Protein AF-A0A7S0ALC5-F1 (afdb_monomer_lite)

Radius of gyration: 17.12 Å; chains: 1; bounding box: 39×46×34 Å

Secondary structure (DSSP, 8-state):
---PPP--------TT-TT-EEEEEEEEETTEEEEEEEEEPPSSS-EEEEE-BTTTB---TT-HHHHHHHHHSS---BPTTHHHHHHHHHTTTPEEEEE--S-GGGHHHHHHHHHHTT--

Foldseek 3Di:
DPPDFDDDPPPDPDPAAPFWDKGKDWDDDPPDIDIDIDIDGDPDDAEDEDECDVGFWDQPVVDVVSNCCQQPPDQTDTDPPPQVVQSVVSRVPYHYDYDYPDPPVCVVSVVVVCVVSNHD

Structure (mmCIF, N/CA/C/O backbone):
data_AF-A0A7S0ALC5-F1
#
_entry.id   AF-A0A7S0ALC5-F1
#
loop_
_atom_site.group_PDB
_atom_site.id
_atom_site.type_symbol
_atom_site.label_atom_id
_atom_site.label_alt_id
_atom_site.label_comp_id
_atom_site.label_asym_id
_atom_site.label_entity_id
_atom_site.label_seq_id
_atom_site.pdbx_PDB_ins_code
_atom_site.Cartn_x
_atom_site.Cartn_y
_atom_site.Cartn_z
_atom_site.occupancy
_atom_site.B_iso_or_equiv
_atom_site.auth_seq_id
_atom_site.auth_comp_id
_atom_site.auth_asym_id
_atom_site.auth_atom_id
_atom_site.pdbx_PDB_model_num
ATOM 1 N N . ARG A 1 1 ? -13.690 -33.377 -11.395 1.00 35.69 1 ARG A N 1
ATOM 2 C CA . ARG A 1 1 ? -14.110 -33.452 -9.971 1.00 35.69 1 ARG A CA 1
ATOM 3 C C . ARG A 1 1 ? -13.699 -32.143 -9.301 1.00 35.69 1 ARG A C 1
ATOM 5 O O . ARG A 1 1 ? -12.507 -31.917 -9.151 1.00 35.69 1 ARG A O 1
ATOM 12 N N . LEU A 1 2 ? -14.644 -31.239 -9.023 1.00 32.94 2 LEU A N 1
ATOM 13 C CA . LEU A 1 2 ? -14.357 -29.987 -8.311 1.00 32.94 2 LEU A CA 1
ATOM 14 C C . LEU A 1 2 ? -13.774 -30.341 -6.938 1.00 32.94 2 LEU A C 1
ATOM 16 O O . LEU A 1 2 ? -14.413 -31.049 -6.161 1.00 32.94 2 LEU A O 1
ATOM 20 N N . VAL A 1 3 ? -12.541 -29.914 -6.669 1.00 41.28 3 VAL A N 1
ATOM 21 C CA . VAL A 1 3 ? -11.957 -30.020 -5.330 1.00 41.28 3 VAL A CA 1
ATOM 22 C C . VAL A 1 3 ? -12.685 -28.990 -4.479 1.00 41.28 3 VAL A C 1
ATOM 24 O O . VAL A 1 3 ? -12.535 -27.790 -4.700 1.00 41.28 3 VAL A O 1
ATOM 27 N N . GLN A 1 4 ? -13.532 -29.459 -3.564 1.00 34.00 4 GLN A N 1
ATOM 28 C CA . GLN A 1 4 ? -14.218 -28.575 -2.635 1.00 34.00 4 GLN A CA 1
ATOM 29 C C . GLN A 1 4 ? -13.181 -27.850 -1.762 1.00 34.00 4 GLN A C 1
ATOM 31 O O . GLN A 1 4 ? -12.195 -28.469 -1.343 1.00 34.00 4 GLN A O 1
ATOM 36 N N . PRO A 1 5 ? -13.362 -26.548 -1.493 1.00 41.59 5 PRO A N 1
ATOM 37 C CA . PRO A 1 5 ? -12.484 -25.824 -0.588 1.00 41.59 5 PRO A CA 1
ATOM 38 C C . PRO A 1 5 ? -12.557 -26.456 0.808 1.00 41.59 5 PRO A C 1
ATOM 40 O O . PRO A 1 5 ? -13.639 -26.601 1.371 1.00 41.59 5 PRO A O 1
ATOM 43 N N . LYS A 1 6 ? -11.403 -26.833 1.371 1.00 42.47 6 LYS A N 1
ATOM 44 C CA . LYS A 1 6 ? -11.313 -27.207 2.785 1.00 42.47 6 LYS A CA 1
ATOM 45 C C . LYS A 1 6 ? -11.440 -25.939 3.622 1.00 42.47 6 LYS A C 1
ATOM 47 O O . LYS A 1 6 ? -10.624 -25.028 3.490 1.00 42.47 6 LYS A O 1
ATOM 52 N N . GLN A 1 7 ? -12.472 -25.887 4.454 1.00 38.47 7 GLN A N 1
ATOM 53 C CA . GLN A 1 7 ? -12.595 -24.894 5.508 1.00 38.47 7 GLN A CA 1
ATOM 54 C C . GLN A 1 7 ? -11.589 -25.262 6.600 1.00 38.47 7 GLN A C 1
ATOM 56 O O . GLN A 1 7 ? -11.777 -26.240 7.314 1.00 38.47 7 GLN A O 1
ATOM 61 N N . ASN A 1 8 ? -10.491 -24.517 6.666 1.00 36.94 8 ASN A N 1
ATOM 62 C CA . ASN A 1 8 ? -9.592 -24.557 7.807 1.00 36.94 8 ASN A CA 1
ATOM 63 C C . ASN A 1 8 ? -9.877 -23.289 8.607 1.00 36.94 8 ASN A C 1
ATOM 65 O O . ASN A 1 8 ? -9.579 -22.196 8.128 1.00 36.94 8 ASN A O 1
ATOM 69 N N . ASP A 1 9 ? -10.486 -23.444 9.778 1.00 40.62 9 ASP A N 1
ATOM 70 C CA . ASP A 1 9 ? -10.601 -22.365 10.751 1.00 40.62 9 ASP A CA 1
ATOM 71 C C . ASP A 1 9 ? -9.228 -22.229 11.436 1.00 40.62 9 ASP A C 1
ATOM 73 O O . ASP A 1 9 ? -8.888 -22.990 12.344 1.00 40.62 9 ASP A O 1
ATOM 77 N N . ASP A 1 10 ? -8.387 -21.310 10.950 1.00 41.38 10 ASP A N 1
ATOM 78 C CA . ASP A 1 10 ? -7.155 -20.920 11.631 1.00 41.38 10 ASP A CA 1
ATOM 79 C C . ASP A 1 10 ? -7.504 -19.978 12.790 1.00 41.38 10 ASP A C 1
ATOM 81 O O . ASP A 1 10 ? -7.645 -18.766 12.643 1.00 41.38 10 ASP A O 1
ATOM 85 N N . GLY A 1 11 ? -7.653 -20.558 13.982 1.00 40.19 11 GLY A N 1
ATOM 86 C CA . GLY A 1 11 ? -7.680 -19.814 15.237 1.00 40.19 11 GLY A CA 1
ATOM 87 C C . GLY A 1 11 ? -6.334 -19.135 15.488 1.00 40.19 11 GLY A C 1
ATOM 88 O O . GLY A 1 11 ? -5.497 -19.663 16.212 1.00 40.19 11 GLY A O 1
ATOM 89 N N . SER A 1 12 ? -6.116 -17.959 14.898 1.00 38.00 12 SER A N 1
ATOM 90 C CA . SER A 1 12 ? -5.005 -17.079 15.253 1.00 38.00 12 SER A CA 1
ATOM 91 C C . SER A 1 12 ? -5.475 -16.041 16.270 1.00 38.00 12 SER A C 1
ATOM 93 O O . SER A 1 12 ? -6.080 -15.020 15.936 1.00 38.00 12 SER A O 1
ATOM 95 N N . SER A 1 13 ? -5.179 -16.316 17.536 1.00 38.94 13 SER A N 1
ATOM 96 C CA . SER A 1 13 ? -5.159 -15.348 18.627 1.00 38.94 13 SER A CA 1
ATOM 97 C C . SER A 1 13 ? -4.084 -14.291 18.354 1.00 38.94 13 SER A C 1
ATOM 99 O O . SER A 1 13 ? -2.906 -14.498 18.629 1.00 38.94 13 SER A O 1
ATOM 101 N N 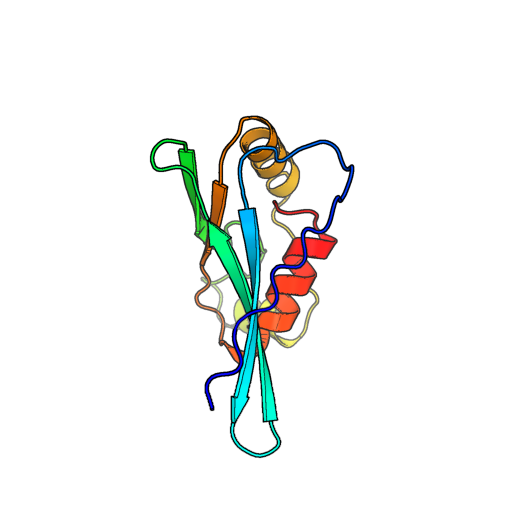. GLY A 1 14 ? -4.503 -13.161 17.790 1.00 32.09 14 GLY A N 1
ATOM 102 C CA . GLY A 1 14 ? -3.695 -11.964 17.585 1.00 32.09 14 GLY A CA 1
ATOM 103 C C . GLY A 1 14 ? -4.615 -10.748 17.572 1.00 32.09 14 GLY A C 1
ATOM 104 O O . GLY A 1 14 ? -5.563 -10.682 16.794 1.00 32.09 14 GLY A O 1
ATOM 105 N N . SER A 1 15 ? -4.385 -9.828 18.503 1.00 43.56 15 SER A N 1
ATOM 106 C CA . SER A 1 15 ? -5.131 -8.580 18.686 1.00 43.56 15 SER A CA 1
ATOM 107 C C . SER A 1 15 ? -5.314 -7.817 17.362 1.00 43.56 15 SER A C 1
ATOM 109 O O . SER A 1 15 ? -4.321 -7.391 16.780 1.00 43.56 15 SER A O 1
ATOM 111 N N . GLY A 1 16 ? -6.561 -7.614 16.900 1.00 40.81 16 GLY A N 1
ATOM 112 C CA . GLY A 1 16 ? -6.842 -6.508 15.974 1.00 40.81 16 GLY A CA 1
ATOM 113 C C . GLY A 1 16 ? -7.894 -6.627 14.867 1.00 40.81 16 GLY A C 1
ATOM 114 O O . GLY A 1 16 ? -8.193 -5.585 14.316 1.00 40.81 16 GLY A O 1
ATOM 115 N N . HIS A 1 17 ? -8.505 -7.769 14.511 1.00 49.41 17 HIS A N 1
ATOM 116 C CA . HIS A 1 17 ? -9.408 -7.797 13.326 1.00 49.41 17 HIS A CA 1
ATOM 117 C C . HIS A 1 17 ? -10.597 -8.756 13.455 1.00 49.41 17 HIS A C 1
ATOM 119 O O . HIS A 1 17 ? -10.710 -9.736 12.725 1.00 49.41 17 HIS A O 1
ATOM 125 N N . LYS A 1 18 ? -11.542 -8.473 14.359 1.00 52.38 18 LYS A N 1
ATOM 126 C CA . LYS A 1 18 ? -12.684 -9.379 14.612 1.00 52.38 18 LYS A CA 1
ATOM 127 C C . LYS A 1 18 ? -13.707 -9.517 13.461 1.00 52.38 18 LYS A C 1
ATOM 129 O O . LYS A 1 18 ? -14.557 -10.395 13.550 1.00 52.38 18 LYS A O 1
ATOM 134 N N . ASN A 1 19 ? -13.621 -8.730 12.378 1.00 56.53 19 ASN A N 1
ATOM 135 C CA . ASN A 1 19 ? -14.688 -8.658 11.360 1.00 56.53 19 ASN A CA 1
ATOM 136 C C . ASN A 1 19 ? -14.314 -9.066 9.922 1.00 56.53 19 ASN A C 1
ATOM 138 O O . ASN A 1 19 ? -15.189 -9.048 9.057 1.00 56.53 19 ASN A O 1
ATOM 142 N N . LYS A 1 20 ? -13.065 -9.454 9.630 1.00 67.06 20 LYS A N 1
ATOM 143 C CA . LYS A 1 20 ? -12.652 -9.856 8.271 1.00 67.06 20 LYS A CA 1
ATOM 144 C C . LYS A 1 20 ? -12.403 -11.361 8.234 1.00 67.06 20 LYS A C 1
ATOM 146 O O . LYS A 1 20 ? -11.420 -11.836 8.793 1.00 67.06 20 LYS A O 1
ATOM 151 N N . ARG A 1 21 ? -13.271 -12.128 7.566 1.00 81.44 21 ARG A N 1
ATOM 152 C CA . ARG A 1 21 ? -13.038 -13.573 7.385 1.00 81.44 21 ARG A CA 1
ATOM 153 C C . ARG A 1 21 ? -12.152 -13.789 6.165 1.00 81.44 21 ARG A C 1
ATOM 155 O O . ARG A 1 21 ? -12.564 -13.494 5.043 1.00 81.44 21 ARG A O 1
ATOM 162 N N . ARG A 1 22 ? -10.940 -14.297 6.385 1.00 89.19 22 ARG A N 1
ATOM 163 C CA . ARG A 1 22 ? -10.007 -14.674 5.319 1.00 89.19 22 ARG A CA 1
ATOM 164 C C . ARG A 1 22 ? -10.354 -16.076 4.814 1.00 89.19 22 ARG A C 1
ATOM 166 O O . ARG A 1 22 ? -10.582 -16.977 5.611 1.00 89.19 22 ARG A O 1
ATOM 173 N N . ARG A 1 23 ? -10.401 -16.273 3.496 1.00 91.06 23 ARG A N 1
ATOM 174 C CA . ARG A 1 23 ? -10.541 -17.595 2.868 1.00 91.06 23 ARG A CA 1
ATOM 175 C C . ARG A 1 23 ? -9.418 -17.797 1.867 1.00 91.06 23 ARG A C 1
ATOM 177 O O . ARG A 1 23 ? -9.186 -16.944 1.019 1.00 91.06 23 ARG A O 1
ATOM 184 N N . ILE A 1 24 ? -8.746 -18.937 1.959 1.00 91.81 24 ILE A N 1
ATOM 185 C CA . ILE A 1 24 ? -7.705 -19.343 1.013 1.00 91.81 24 ILE A CA 1
ATOM 186 C C . ILE A 1 24 ? -8.307 -20.380 0.070 1.00 91.81 24 ILE A C 1
ATOM 188 O O . ILE A 1 24 ? -8.922 -21.347 0.522 1.00 91.81 24 ILE A O 1
ATOM 192 N N . TRP A 1 25 ? -8.120 -20.213 -1.236 1.00 92.12 25 TRP A N 1
ATOM 193 C CA . TRP A 1 25 ? -8.564 -21.186 -2.234 1.00 92.12 25 TRP A CA 1
ATOM 194 C C . TRP A 1 25 ? -7.406 -21.823 -2.990 1.00 92.12 25 TRP A C 1
ATOM 196 O O . TRP A 1 25 ? -6.412 -21.189 -3.338 1.00 92.12 25 TRP A O 1
ATOM 206 N N . LYS A 1 26 ? -7.596 -23.123 -3.215 1.00 94.69 26 LYS A N 1
ATOM 207 C CA . LYS A 1 26 ? -6.869 -24.059 -4.076 1.00 94.69 26 LYS A CA 1
ATOM 208 C C . LYS A 1 26 ? -7.417 -24.145 -5.502 1.00 94.69 26 LYS A C 1
ATOM 210 O O . LYS A 1 26 ? -8.541 -24.626 -5.608 1.00 94.69 26 LYS A O 1
ATOM 215 N N . ARG A 1 27 ? -6.701 -23.827 -6.585 1.00 94.25 27 ARG A N 1
ATOM 216 C CA . ARG A 1 27 ? -7.105 -24.281 -7.937 1.00 94.25 27 ARG A CA 1
ATOM 217 C C . ARG A 1 27 ? -5.964 -25.006 -8.637 1.00 94.25 27 ARG A C 1
ATOM 219 O O . ARG A 1 27 ? -4.891 -24.445 -8.802 1.00 94.25 27 ARG A O 1
ATOM 226 N N . ARG A 1 28 ? -6.207 -26.238 -9.083 1.00 94.50 28 ARG A N 1
ATOM 227 C CA . ARG A 1 28 ? -5.270 -26.998 -9.921 1.00 94.50 28 ARG A CA 1
ATOM 228 C C . ARG A 1 28 ? -5.699 -26.915 -11.387 1.00 94.50 28 ARG A C 1
ATOM 230 O O . ARG A 1 28 ? -6.887 -27.062 -11.676 1.00 94.50 28 ARG A O 1
ATOM 237 N N . VAL A 1 29 ? -4.747 -26.663 -12.279 1.00 95.12 29 VAL A N 1
ATOM 238 C CA . VAL A 1 29 ? -4.910 -26.703 -13.740 1.00 95.12 29 VAL A CA 1
ATOM 239 C C . VAL A 1 29 ? -3.709 -27.464 -14.284 1.00 95.12 29 VAL A C 1
ATOM 241 O O . VAL A 1 29 ? -2.585 -26.988 -14.135 1.00 95.12 29 VAL A O 1
ATOM 244 N N . GLU A 1 30 ? -3.950 -28.650 -14.851 1.00 94.25 30 GLU A N 1
ATOM 245 C CA . GLU A 1 30 ? -2.889 -29.604 -15.216 1.00 94.25 30 GLU A CA 1
ATOM 246 C C . GLU A 1 30 ? -1.975 -29.861 -13.996 1.00 94.25 30 GLU A C 1
ATOM 248 O O . GLU A 1 30 ? -2.471 -30.130 -12.895 1.00 94.25 30 GLU A O 1
ATOM 253 N N . ASP A 1 31 ? -0.662 -29.690 -14.163 1.00 95.19 31 ASP A N 1
ATOM 254 C CA . ASP A 1 31 ? 0.349 -29.868 -13.117 1.00 95.19 31 ASP A CA 1
ATOM 255 C C . ASP A 1 31 ? 0.578 -28.612 -12.258 1.00 95.19 31 ASP A C 1
ATOM 257 O O . ASP A 1 31 ? 1.345 -28.634 -11.293 1.00 95.19 31 ASP A O 1
ATOM 261 N N . ARG A 1 32 ? -0.115 -27.504 -12.552 1.00 95.31 32 ARG A N 1
ATOM 262 C CA . ARG A 1 32 ? 0.044 -26.228 -11.839 1.00 95.31 32 ARG A CA 1
ATOM 263 C C . ARG A 1 32 ? -0.997 -26.066 -10.737 1.00 95.31 32 ARG A C 1
ATOM 265 O O . ARG A 1 32 ? -2.178 -26.365 -10.919 1.00 95.31 32 ARG A O 1
ATOM 272 N N . VAL A 1 33 ? -0.570 -25.531 -9.591 1.00 94.00 33 VAL A N 1
ATOM 273 C CA . VAL A 1 33 ? -1.446 -25.181 -8.463 1.00 94.00 33 VAL A CA 1
ATOM 274 C C . VAL A 1 33 ? -1.395 -23.679 -8.224 1.00 94.00 33 VAL A C 1
ATOM 276 O O . VAL A 1 33 ? -0.346 -23.113 -7.937 1.00 94.00 33 VAL A O 1
ATOM 279 N N . PHE A 1 34 ? -2.558 -23.049 -8.293 1.00 92.44 34 PHE A N 1
ATOM 280 C CA . PHE A 1 34 ? -2.771 -21.636 -8.034 1.00 92.44 34 PHE A CA 1
ATOM 281 C C . PHE A 1 34 ? -3.434 -21.480 -6.673 1.00 92.44 34 PHE A C 1
ATOM 283 O O . PHE A 1 34 ? -4.433 -22.142 -6.384 1.00 92.44 34 PHE A O 1
ATOM 290 N N . THR A 1 35 ? -2.880 -20.602 -5.845 1.00 93.12 35 THR A N 1
ATOM 291 C CA . THR A 1 35 ? -3.450 -20.242 -4.545 1.00 93.12 35 THR A CA 1
ATOM 292 C C . THR A 1 35 ? -3.822 -18.770 -4.566 1.00 93.12 35 THR A C 1
ATOM 294 O O . THR A 1 35 ? -3.120 -17.965 -5.172 1.00 93.12 35 THR A O 1
ATOM 297 N N . GLY A 1 36 ? -4.913 -18.412 -3.905 1.00 89.50 36 GLY A N 1
ATOM 298 C CA . GLY A 1 36 ? -5.237 -17.016 -3.648 1.00 89.50 36 GLY A CA 1
ATOM 299 C C . GLY A 1 36 ? -6.075 -16.865 -2.392 1.00 89.50 36 GLY A C 1
ATOM 300 O O . GLY A 1 36 ? -6.488 -17.853 -1.778 1.00 89.50 36 GLY A O 1
ATOM 301 N N . THR A 1 37 ? -6.296 -15.611 -2.025 1.00 91.12 37 THR A N 1
ATOM 302 C CA . THR A 1 37 ? -6.936 -15.228 -0.772 1.00 91.12 37 THR A CA 1
ATOM 303 C C . THR A 1 37 ? -8.097 -14.288 -1.070 1.00 91.12 37 THR A C 1
ATOM 305 O O . THR A 1 37 ? -7.899 -13.262 -1.718 1.00 91.12 37 THR A O 1
ATOM 308 N N . THR A 1 38 ? -9.291 -14.592 -0.559 1.00 91.56 38 THR A N 1
ATOM 309 C CA . THR A 1 38 ? -10.351 -13.596 -0.375 1.00 91.56 38 THR A CA 1
ATOM 310 C C . THR A 1 38 ? -10.443 -13.137 1.048 1.00 91.56 38 THR A C 1
ATOM 312 O O . THR A 1 38 ? -10.150 -13.857 2.004 1.00 91.56 38 THR A O 1
ATOM 315 N N . TYR A 1 39 ? -11.034 -11.959 1.162 1.00 91.31 39 TYR A N 1
ATOM 316 C CA . TYR A 1 39 ? -11.594 -11.489 2.397 1.00 91.31 39 TYR A CA 1
ATOM 317 C C . TYR A 1 39 ? -13.088 -11.241 2.220 1.00 91.31 39 TYR A C 1
ATOM 319 O O . TYR A 1 39 ? -13.496 -10.554 1.286 1.00 91.31 39 TYR A O 1
ATOM 327 N N . LEU A 1 40 ? -13.892 -11.800 3.120 1.00 92.81 40 LEU A N 1
ATOM 328 C CA . LEU A 1 40 ? -15.304 -11.469 3.243 1.00 92.81 40 LEU A CA 1
ATOM 329 C C . LEU A 1 40 ? -15.443 -10.297 4.217 1.00 92.81 40 LEU A C 1
ATOM 331 O O . LEU A 1 40 ? -15.015 -10.401 5.371 1.00 92.81 40 LEU A O 1
ATOM 335 N N . LEU A 1 41 ? -16.022 -9.201 3.728 1.00 92.25 41 LEU A N 1
ATOM 336 C CA . LEU A 1 41 ? -16.319 -8.005 4.511 1.00 92.25 41 LEU A CA 1
ATOM 337 C C . LEU A 1 41 ? -17.787 -7.990 4.962 1.00 92.25 41 LEU A C 1
ATOM 339 O O . LEU A 1 41 ? -18.634 -8.567 4.274 1.00 92.25 41 LEU A O 1
ATOM 343 N N . PRO A 1 42 ? -18.106 -7.336 6.094 1.00 91.69 42 PRO A N 1
ATOM 344 C CA . PRO A 1 42 ? -19.485 -7.045 6.471 1.00 91.69 42 PRO A CA 1
ATOM 345 C C . PRO A 1 42 ? -20.195 -6.176 5.415 1.00 91.69 42 PRO A C 1
ATOM 347 O O . PRO A 1 42 ? -19.530 -5.422 4.704 1.00 91.69 42 PRO A O 1
ATOM 350 N N . PRO A 1 43 ? -21.538 -6.218 5.338 1.00 93.06 43 PRO A N 1
ATOM 351 C CA . PRO A 1 43 ? -22.304 -5.412 4.382 1.00 93.06 43 PRO A CA 1
ATOM 352 C C . PRO A 1 43 ? -22.257 -3.901 4.669 1.00 93.06 43 PRO A C 1
ATOM 354 O O . PRO A 1 43 ? -22.567 -3.107 3.788 1.00 93.06 43 PRO A O 1
ATOM 357 N N . VAL A 1 44 ? -21.885 -3.502 5.892 1.00 94.94 44 VAL A N 1
ATOM 358 C CA . VAL A 1 44 ? -21.774 -2.103 6.326 1.00 94.94 44 VAL A CA 1
ATOM 359 C C . VAL A 1 44 ? -20.456 -1.910 7.071 1.00 94.94 44 VAL A C 1
ATOM 361 O O . VAL A 1 44 ? -20.074 -2.741 7.896 1.00 94.94 44 VAL A O 1
ATOM 364 N N . GLY A 1 45 ? -19.769 -0.805 6.791 1.00 93.69 45 GLY A N 1
ATOM 365 C CA . GLY A 1 45 ? -18.499 -0.441 7.411 1.00 93.69 45 GLY A CA 1
ATOM 366 C C . GLY A 1 45 ? -17.756 0.615 6.596 1.00 93.69 45 GLY A C 1
ATOM 367 O O . GLY A 1 45 ? -18.291 1.151 5.627 1.00 93.69 45 GLY A O 1
ATOM 368 N N . LEU A 1 46 ? -16.515 0.901 6.989 1.00 96.12 46 LEU A N 1
ATOM 369 C CA . LEU A 1 46 ? -15.624 1.793 6.251 1.00 96.12 46 LEU A CA 1
ATOM 370 C C . LEU A 1 46 ? -14.643 0.969 5.411 1.00 96.12 46 LEU A C 1
ATOM 372 O O . LEU A 1 46 ? -13.864 0.192 5.962 1.00 96.12 46 LEU A O 1
ATOM 376 N N . SER A 1 47 ? -14.643 1.183 4.098 1.00 96.75 47 SER A N 1
ATOM 377 C CA . SER A 1 47 ? -13.618 0.667 3.188 1.00 96.75 47 SER A CA 1
ATOM 378 C C . SER A 1 47 ? -12.762 1.814 2.668 1.00 96.75 47 SER A C 1
ATOM 380 O O . SER A 1 47 ? -13.281 2.835 2.222 1.00 96.75 47 SER A O 1
ATOM 382 N N . VAL A 1 48 ? -11.447 1.630 2.707 1.00 97.81 48 VAL A N 1
ATOM 383 C CA . VAL A 1 48 ? -10.452 2.549 2.160 1.00 97.81 48 VAL A CA 1
ATOM 384 C C . VAL A 1 48 ? -9.851 1.903 0.921 1.00 97.81 48 VAL A C 1
ATOM 386 O O . VAL A 1 48 ? -9.230 0.842 1.004 1.00 97.81 48 VAL A O 1
ATOM 389 N N . ILE A 1 49 ? -10.039 2.551 -0.225 1.00 97.94 49 ILE A N 1
ATOM 390 C CA . ILE A 1 49 ? -9.332 2.221 -1.461 1.00 97.94 49 ILE A CA 1
ATOM 391 C C . ILE A 1 49 ? -8.156 3.186 -1.556 1.00 97.94 49 ILE A C 1
ATOM 393 O O . ILE A 1 49 ? -8.358 4.397 -1.593 1.00 97.94 49 ILE A O 1
ATOM 397 N N . SER A 1 50 ? -6.942 2.650 -1.553 1.00 98.25 50 SER A N 1
ATOM 398 C CA . SER A 1 50 ? -5.714 3.435 -1.625 1.00 98.25 50 SER A CA 1
ATOM 399 C C . SER A 1 50 ? -4.943 3.075 -2.879 1.00 98.25 50 SER A C 1
ATOM 401 O O . SER A 1 50 ? -4.724 1.896 -3.155 1.00 98.25 50 SER A O 1
ATOM 403 N N . ASP A 1 51 ? -4.462 4.089 -3.589 1.00 97.81 51 ASP A N 1
ATOM 404 C CA . ASP A 1 51 ? -3.370 3.893 -4.536 1.00 97.81 51 ASP A CA 1
ATOM 405 C C . ASP A 1 51 ? -2.076 3.511 -3.783 1.00 97.81 51 ASP A C 1
ATOM 407 O O . ASP A 1 51 ? -1.971 3.698 -2.563 1.00 97.81 51 ASP A O 1
ATOM 411 N N . ILE A 1 52 ? -1.096 2.953 -4.492 1.00 97.75 52 ILE A N 1
ATOM 412 C CA . ILE A 1 52 ? 0.226 2.626 -3.950 1.00 97.75 52 ILE A CA 1
ATOM 413 C C . ILE A 1 52 ? 1.255 3.692 -4.331 1.00 97.75 52 ILE A C 1
ATOM 415 O O . ILE A 1 52 ? 1.979 4.194 -3.463 1.00 97.75 52 ILE A O 1
ATOM 419 N N . ASP A 1 53 ? 1.350 4.007 -5.620 1.00 95.75 53 ASP A N 1
ATOM 420 C CA . ASP A 1 53 ? 2.444 4.787 -6.196 1.00 95.75 53 ASP A CA 1
ATOM 421 C C . ASP A 1 53 ? 2.320 6.271 -5.806 1.00 95.75 53 ASP A C 1
ATOM 423 O O . ASP A 1 53 ? 1.299 6.908 -6.017 1.00 95.75 53 ASP A O 1
ATOM 427 N N . ASP A 1 54 ? 3.342 6.817 -5.146 1.00 94.56 54 ASP A N 1
ATOM 428 C CA . ASP A 1 54 ? 3.369 8.163 -4.544 1.00 94.56 54 ASP A CA 1
ATOM 429 C C . ASP A 1 54 ? 2.276 8.460 -3.496 1.00 94.56 54 ASP A C 1
ATOM 431 O O . ASP A 1 54 ? 2.199 9.579 -2.992 1.00 94.56 54 ASP A O 1
ATOM 435 N N . THR A 1 55 ? 1.515 7.443 -3.077 1.00 97.38 55 THR A N 1
ATOM 436 C CA . THR A 1 55 ? 0.574 7.515 -1.944 1.00 97.38 55 THR A CA 1
ATOM 437 C C . THR A 1 55 ? 1.153 6.855 -0.694 1.00 97.38 55 THR A C 1
ATOM 439 O O . THR A 1 55 ? 1.242 7.481 0.360 1.00 97.38 55 THR A O 1
ATOM 442 N N . ILE A 1 56 ? 1.598 5.600 -0.807 1.00 97.94 56 ILE A N 1
ATOM 443 C CA . ILE A 1 56 ? 2.248 4.867 0.294 1.00 97.94 56 ILE A CA 1
ATOM 444 C C . ILE A 1 56 ? 3.660 4.392 -0.050 1.00 97.94 56 ILE A C 1
ATOM 446 O O . ILE A 1 56 ? 4.429 4.082 0.857 1.00 97.94 56 ILE A O 1
ATOM 450 N N . LYS A 1 57 ? 4.028 4.383 -1.336 1.00 97.56 57 LYS A N 1
ATOM 451 C CA . LYS A 1 57 ? 5.360 4.045 -1.849 1.00 97.56 57 LYS A CA 1
ATOM 452 C C . LYS A 1 57 ? 5.932 5.224 -2.631 1.00 97.56 57 LYS A C 1
ATOM 454 O O . LYS A 1 57 ? 5.338 5.656 -3.609 1.00 97.56 57 LYS A O 1
ATOM 459 N N . LEU A 1 58 ? 7.127 5.685 -2.275 1.00 96.56 58 LEU A N 1
ATOM 460 C CA . LEU A 1 58 ? 7.842 6.729 -3.014 1.00 96.56 58 LEU A CA 1
ATOM 461 C C . LEU A 1 58 ? 8.354 6.183 -4.358 1.00 96.56 58 LEU A C 1
ATOM 463 O O . LEU A 1 58 ? 9.354 5.464 -4.414 1.00 96.56 58 LEU A O 1
ATOM 467 N N . SER A 1 59 ? 7.671 6.535 -5.442 1.00 92.44 59 SER A N 1
ATOM 468 C CA . SER A 1 59 ? 7.943 6.085 -6.811 1.00 92.44 59 SER A CA 1
ATOM 469 C C . SER A 1 59 ? 8.420 7.216 -7.731 1.00 92.44 59 SER A C 1
ATOM 471 O O . SER A 1 59 ? 9.311 6.981 -8.544 1.00 92.44 59 SER A O 1
ATOM 473 N N . ASN A 1 60 ? 7.953 8.449 -7.519 1.00 94.50 60 ASN A N 1
ATOM 474 C CA . ASN A 1 60 ? 8.155 9.634 -8.352 1.00 94.50 60 ASN A CA 1
ATOM 475 C C . ASN A 1 60 ? 7.569 9.485 -9.765 1.00 94.50 60 ASN A C 1
ATOM 477 O O . ASN A 1 60 ? 8.289 9.648 -10.752 1.00 94.50 60 ASN A O 1
ATOM 481 N N . VAL A 1 61 ? 6.263 9.219 -9.868 1.00 91.69 61 VAL A N 1
ATOM 482 C CA . VAL A 1 61 ? 5.563 8.936 -11.137 1.00 91.69 61 VAL A CA 1
ATOM 483 C C . VAL A 1 61 ? 5.702 10.042 -12.188 1.00 91.69 61 VAL A C 1
ATOM 485 O O . VAL A 1 61 ? 5.726 9.756 -13.383 1.00 91.69 61 VAL A O 1
ATOM 488 N N . LEU A 1 62 ? 5.858 11.300 -11.762 1.00 94.44 62 LEU A N 1
ATOM 489 C CA . LEU A 1 62 ? 6.013 12.451 -12.663 1.00 94.44 62 LEU A CA 1
ATOM 490 C C . LEU A 1 62 ? 7.412 12.556 -13.302 1.00 94.44 62 LEU A C 1
ATOM 492 O O . LEU A 1 62 ? 7.585 13.260 -14.294 1.00 94.44 62 LEU A O 1
ATOM 496 N N . ASP A 1 63 ? 8.416 11.854 -12.770 1.00 95.44 63 ASP A N 1
ATOM 497 C CA . ASP A 1 63 ? 9.787 11.845 -13.289 1.00 95.44 63 ASP A CA 1
ATOM 498 C C . ASP A 1 63 ? 10.120 10.445 -13.814 1.00 95.44 63 ASP A C 1
ATOM 500 O O . ASP A 1 63 ? 10.505 9.557 -13.057 1.00 95.44 63 ASP A O 1
ATOM 504 N N . LYS A 1 64 ? 10.011 10.249 -15.136 1.00 93.38 64 LYS A N 1
ATOM 505 C CA . LYS A 1 64 ? 10.202 8.937 -15.785 1.00 93.38 64 LYS A CA 1
ATOM 506 C C . LYS A 1 64 ? 11.517 8.253 -15.396 1.00 93.38 64 LYS A C 1
ATOM 508 O O . LYS A 1 64 ? 11.542 7.038 -15.214 1.00 93.38 64 LYS A O 1
ATOM 513 N N . LYS A 1 65 ? 12.617 9.005 -15.254 1.00 95.31 65 LYS A N 1
ATOM 514 C CA . LYS A 1 65 ? 13.923 8.424 -14.896 1.00 95.31 65 LYS A CA 1
ATOM 515 C C . LYS A 1 65 ? 13.917 7.933 -13.451 1.00 95.31 65 LYS A C 1
ATOM 517 O O . LYS A 1 65 ? 14.399 6.831 -13.177 1.00 95.31 65 LYS A O 1
ATOM 522 N N . LYS A 1 66 ? 13.366 8.727 -12.527 1.00 93.69 66 LYS A N 1
ATOM 523 C CA . LYS A 1 66 ? 13.234 8.319 -11.121 1.00 93.69 66 LYS A CA 1
ATOM 524 C C . LYS A 1 66 ? 12.235 7.184 -10.955 1.00 93.69 66 LYS A C 1
ATOM 526 O O . LYS A 1 66 ? 12.574 6.237 -10.255 1.00 93.69 66 LYS A O 1
ATOM 531 N N . LEU A 1 67 ? 11.101 7.226 -11.651 1.00 93.81 67 LEU A N 1
ATOM 532 C CA . LEU A 1 67 ? 10.106 6.159 -11.668 1.00 93.81 67 LEU A CA 1
ATOM 533 C C . LEU A 1 67 ? 10.740 4.816 -12.028 1.00 93.81 67 LEU A C 1
ATOM 535 O O . LEU A 1 67 ? 10.651 3.873 -11.246 1.00 93.81 67 LEU A O 1
ATOM 539 N N . MET A 1 68 ? 11.457 4.742 -13.154 1.00 94.69 68 MET A N 1
ATOM 540 C CA . MET A 1 68 ? 12.127 3.507 -13.577 1.00 94.69 68 MET A CA 1
ATOM 541 C C . MET A 1 68 ? 13.145 3.026 -12.538 1.00 94.69 68 MET A C 1
ATOM 543 O O . MET A 1 68 ? 13.168 1.852 -12.171 1.00 94.69 68 MET A O 1
ATOM 547 N N . ARG A 1 69 ? 13.970 3.936 -12.009 1.00 94.25 69 ARG A N 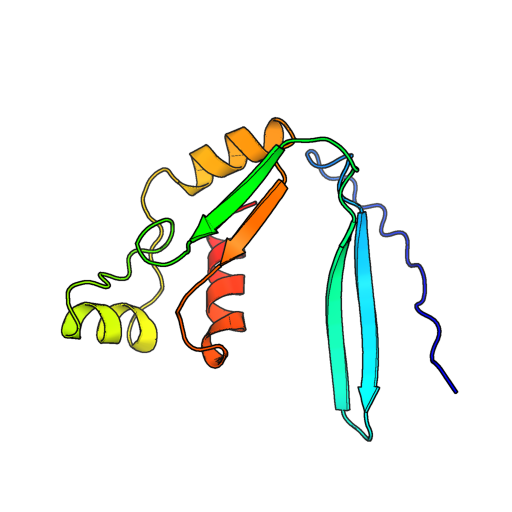1
ATOM 548 C CA . ARG A 1 69 ? 15.004 3.594 -11.025 1.00 94.25 69 ARG A CA 1
ATOM 549 C C . ARG A 1 69 ? 14.415 3.147 -9.684 1.00 94.25 69 ARG A C 1
ATOM 551 O O . ARG A 1 69 ? 14.928 2.205 -9.095 1.00 94.25 69 ARG A O 1
ATOM 558 N N . ASN A 1 70 ? 13.368 3.801 -9.194 1.00 93.69 70 ASN A N 1
ATOM 559 C CA . ASN A 1 70 ? 12.722 3.457 -7.926 1.00 93.69 70 ASN A CA 1
ATOM 560 C C . ASN A 1 70 ? 11.841 2.203 -8.039 1.00 93.69 70 ASN A C 1
ATOM 562 O O . ASN A 1 70 ? 11.622 1.535 -7.037 1.00 93.69 70 ASN A O 1
ATOM 566 N N . THR A 1 71 ? 11.351 1.887 -9.240 1.00 92.12 71 THR A N 1
ATOM 567 C CA . THR A 1 71 ? 10.482 0.725 -9.479 1.00 92.12 71 THR A CA 1
ATOM 568 C C . THR A 1 71 ? 11.274 -0.549 -9.760 1.00 92.12 71 THR A C 1
ATOM 570 O O . THR A 1 71 ? 10.884 -1.612 -9.294 1.00 92.12 71 THR A O 1
ATOM 573 N N . PHE A 1 72 ? 12.389 -0.459 -10.496 1.00 94.12 72 PHE A N 1
ATOM 574 C CA . PHE A 1 72 ? 13.110 -1.647 -10.974 1.00 94.12 72 PHE A CA 1
ATOM 575 C C . PHE A 1 72 ? 14.527 -1.809 -10.417 1.00 94.12 72 PHE A C 1
ATOM 577 O O . PHE A 1 72 ? 15.074 -2.904 -10.489 1.00 94.12 72 PHE A O 1
ATOM 584 N N . LEU A 1 73 ? 15.150 -0.743 -9.899 1.00 94.38 73 LEU A N 1
ATOM 585 C CA . LEU A 1 73 ? 16.575 -0.756 -9.522 1.00 94.38 73 LEU A CA 1
ATOM 586 C C . LEU A 1 73 ? 16.827 -0.499 -8.034 1.00 94.38 73 LEU A C 1
ATOM 588 O O . LEU A 1 73 ? 17.978 -0.486 -7.600 1.00 94.38 73 LEU A O 1
ATOM 592 N N . LYS A 1 74 ? 15.783 -0.227 -7.253 1.00 93.06 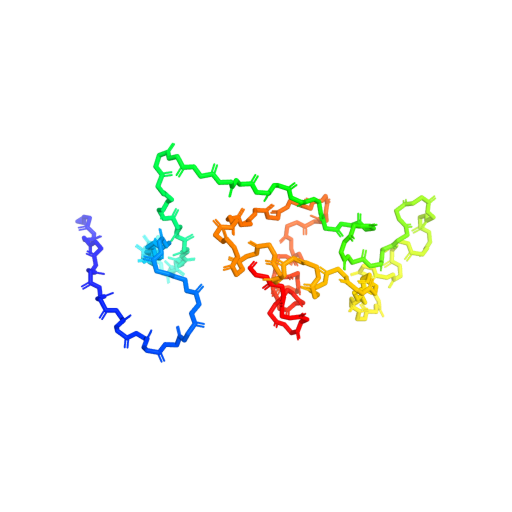74 LYS A N 1
ATOM 593 C CA . LYS A 1 74 ? 15.892 0.084 -5.830 1.00 93.06 74 LYS A CA 1
ATOM 594 C C . LYS A 1 74 ? 14.818 -0.633 -5.042 1.00 93.06 74 LYS A C 1
ATOM 596 O O . LYS A 1 74 ? 13.751 -0.944 -5.556 1.00 93.06 74 LYS A O 1
ATOM 601 N N . GLU A 1 75 ? 15.094 -0.784 -3.757 1.00 94.81 75 GLU A N 1
ATOM 602 C CA . GLU A 1 75 ? 14.088 -1.158 -2.783 1.00 94.81 75 GLU A CA 1
ATOM 603 C C . GLU A 1 75 ? 12.998 -0.081 -2.653 1.00 94.81 75 GLU A C 1
ATOM 605 O O . GLU A 1 75 ? 13.278 1.125 -2.659 1.00 94.81 75 GLU A O 1
ATOM 610 N N . PHE A 1 76 ? 11.751 -0.533 -2.515 1.00 97.44 76 PHE A N 1
ATOM 611 C CA . PHE A 1 76 ? 10.595 0.330 -2.300 1.00 97.44 76 PHE A CA 1
ATOM 612 C C . PHE A 1 76 ? 10.685 1.030 -0.951 1.00 97.44 76 PHE A C 1
ATOM 614 O O . PHE A 1 76 ? 10.945 0.398 0.071 1.00 97.44 76 PHE A O 1
ATOM 621 N N . LYS A 1 77 ? 10.444 2.342 -0.956 1.00 97.62 77 LYS A N 1
ATOM 622 C CA . LYS A 1 77 ? 10.486 3.174 0.247 1.00 97.62 77 LYS A CA 1
ATOM 623 C C . LYS A 1 77 ? 9.082 3.635 0.621 1.00 97.62 77 LYS A C 1
ATOM 625 O O . LYS A 1 77 ? 8.374 4.111 -0.271 1.00 97.62 77 LYS A O 1
ATOM 630 N N . PRO A 1 78 ? 8.685 3.544 1.899 1.00 98.06 78 PRO A N 1
ATOM 631 C CA . PRO A 1 78 ? 7.385 4.026 2.328 1.00 98.06 78 PRO A CA 1
ATOM 632 C C . PRO A 1 78 ? 7.318 5.553 2.284 1.00 98.06 78 PRO A C 1
ATOM 634 O O . PRO A 1 78 ? 8.314 6.246 2.509 1.00 98.06 78 PRO A O 1
ATOM 637 N N . VAL A 1 79 ? 6.119 6.080 2.046 1.00 98.25 79 VAL A N 1
ATOM 638 C CA . VAL A 1 79 ? 5.805 7.474 2.371 1.00 98.25 79 VAL A CA 1
ATOM 639 C C . VAL A 1 79 ? 5.750 7.593 3.903 1.00 98.25 79 VAL A C 1
ATOM 641 O O . VAL A 1 79 ? 4.991 6.851 4.538 1.00 98.25 79 VAL A O 1
ATOM 644 N N . PRO A 1 80 ? 6.550 8.480 4.528 1.00 98.06 80 PRO A N 1
ATOM 645 C CA . PRO A 1 80 ? 6.624 8.579 5.985 1.00 98.06 80 PRO A CA 1
ATOM 646 C C . PRO A 1 80 ? 5.260 8.829 6.643 1.00 98.06 80 PRO A C 1
ATOM 648 O O . PRO A 1 80 ? 4.482 9.657 6.179 1.00 98.06 80 PRO A O 1
ATOM 651 N N . GLY A 1 81 ? 4.972 8.120 7.738 1.00 97.94 81 GLY A N 1
ATOM 652 C CA . GLY A 1 81 ? 3.748 8.294 8.533 1.00 97.94 81 GLY A CA 1
ATOM 653 C C . GLY A 1 81 ? 2.508 7.555 8.011 1.00 97.94 81 GLY A C 1
ATOM 654 O O . GLY A 1 81 ? 1.554 7.361 8.768 1.00 97.94 81 GLY A O 1
ATOM 655 N N . MET A 1 82 ? 2.506 7.102 6.752 1.00 98.38 82 MET A N 1
ATOM 656 C CA . MET A 1 82 ? 1.313 6.506 6.135 1.00 98.38 82 MET A CA 1
ATOM 657 C C . MET A 1 82 ? 0.938 5.151 6.734 1.00 98.38 82 MET A C 1
ATOM 659 O O . MET A 1 82 ? -0.241 4.895 6.970 1.00 98.38 82 MET A O 1
ATOM 663 N N . SER A 1 83 ? 1.924 4.305 7.047 1.00 98.12 83 SER A N 1
ATOM 664 C CA . SER A 1 83 ? 1.671 3.019 7.710 1.00 98.12 83 SER A CA 1
ATOM 665 C C . SER A 1 83 ? 1.018 3.223 9.082 1.00 98.12 83 SER A C 1
ATOM 667 O O . SER A 1 83 ? -0.022 2.632 9.373 1.00 98.12 83 SER A O 1
ATOM 669 N N . GLN A 1 84 ? 1.539 4.152 9.894 1.00 98.31 84 GLN A N 1
ATOM 670 C CA . GLN A 1 84 ? 0.971 4.483 11.204 1.00 98.31 84 GLN A CA 1
ATOM 671 C C . GLN A 1 84 ? -0.461 5.023 11.086 1.00 98.31 84 GLN A C 1
ATOM 673 O O . GLN A 1 84 ? -1.346 4.611 11.844 1.00 98.31 84 GLN A O 1
ATOM 678 N N . LEU A 1 85 ? -0.704 5.915 10.120 1.00 98.31 85 LEU A N 1
ATOM 679 C CA . LEU A 1 85 ? -2.031 6.457 9.843 1.00 98.31 85 LEU A CA 1
ATOM 680 C C . LEU A 1 85 ? -3.017 5.341 9.475 1.00 98.31 85 LEU A C 1
ATOM 682 O O . LEU A 1 85 ? -4.084 5.240 10.088 1.00 98.31 85 LEU A O 1
ATOM 686 N N . TYR A 1 86 ? -2.644 4.475 8.532 1.00 98.44 86 TYR A N 1
ATOM 687 C CA . TYR A 1 86 ? -3.506 3.405 8.029 1.00 98.44 86 TYR A CA 1
ATOM 688 C C . TYR A 1 86 ? -3.774 2.352 9.097 1.00 98.44 86 TYR A C 1
ATOM 690 O O . TYR A 1 86 ? -4.920 1.950 9.292 1.00 98.44 86 TYR A O 1
ATOM 698 N N . GLN A 1 87 ? -2.763 1.993 9.884 1.00 98.12 87 GLN A N 1
ATOM 699 C CA . GLN A 1 87 ? -2.935 1.144 11.059 1.00 98.12 87 GLN A CA 1
ATOM 700 C C . GLN A 1 87 ? -3.911 1.755 12.069 1.00 98.12 87 GLN A C 1
ATOM 702 O O . GLN A 1 87 ? -4.743 1.042 12.632 1.00 98.12 87 GLN A O 1
ATOM 707 N N . SER A 1 88 ? -3.874 3.075 12.287 1.00 98.12 88 SER A N 1
ATOM 708 C CA . SER A 1 88 ? -4.827 3.739 13.186 1.00 98.12 88 SER A CA 1
ATOM 709 C C . SER A 1 88 ? -6.276 3.617 12.697 1.00 98.12 88 SER A C 1
ATOM 711 O O . SER A 1 88 ? -7.183 3.452 13.510 1.00 98.12 88 SER A O 1
ATOM 713 N N . TRP A 1 89 ? -6.502 3.672 11.382 1.00 97.75 89 TRP A N 1
ATOM 714 C CA . TRP A 1 89 ? -7.827 3.523 10.773 1.00 97.75 89 TRP A CA 1
ATOM 715 C C . TRP A 1 89 ? -8.274 2.062 10.784 1.00 97.75 89 TRP A C 1
ATOM 717 O O . TRP A 1 89 ? -9.419 1.766 11.122 1.00 97.75 89 TRP A O 1
ATOM 727 N N . SER A 1 90 ? -7.348 1.146 10.502 1.00 96.19 90 SER A N 1
ATOM 728 C CA . SER A 1 90 ? -7.562 -0.301 10.543 1.00 96.19 90 SER A CA 1
ATOM 729 C C . SER A 1 90 ? -7.998 -0.758 11.936 1.00 96.19 90 SER A C 1
ATOM 731 O O . SER A 1 90 ? -9.015 -1.434 12.081 1.00 96.19 90 SER A O 1
ATOM 733 N N . LYS A 1 91 ? -7.331 -0.263 12.989 1.00 96.00 91 LYS A N 1
ATOM 734 C CA . LYS A 1 91 ? -7.714 -0.495 14.395 1.00 96.00 91 LYS A CA 1
ATOM 735 C C . LYS A 1 91 ? -9.115 0.018 14.745 1.00 96.00 91 LYS A C 1
ATOM 737 O O . LYS A 1 91 ? -9.723 -0.487 15.683 1.00 96.00 91 LYS A O 1
ATOM 742 N N . ARG A 1 92 ? -9.637 1.001 14.002 1.00 95.88 92 ARG A N 1
ATOM 743 C CA . ARG A 1 92 ? -11.015 1.511 14.133 1.00 95.88 92 ARG A CA 1
ATOM 744 C C . ARG A 1 92 ? -12.021 0.786 13.231 1.00 95.88 92 ARG A C 1
ATOM 746 O O . ARG A 1 92 ? -13.178 1.186 13.175 1.00 95.88 92 ARG A O 1
ATOM 753 N N . GLY A 1 93 ? -11.603 -0.281 12.551 1.00 94.19 93 GLY A N 1
ATOM 754 C CA . GLY A 1 93 ? -12.469 -1.140 11.745 1.00 94.19 93 GLY A CA 1
ATOM 755 C C . GLY A 1 93 ? -12.489 -0.826 10.249 1.00 94.19 93 GLY A C 1
ATOM 756 O O . GLY A 1 93 ? -13.331 -1.383 9.548 1.00 94.19 93 GLY A O 1
ATOM 757 N N . ALA A 1 94 ? -11.593 0.031 9.746 1.00 96.50 94 ALA A N 1
ATOM 758 C CA . ALA A 1 94 ? -11.482 0.272 8.309 1.00 96.50 94 ALA A CA 1
ATOM 759 C C . ALA A 1 94 ? -10.896 -0.950 7.575 1.00 96.50 94 ALA A C 1
ATOM 761 O O . ALA A 1 94 ? -9.878 -1.505 7.991 1.00 96.50 94 ALA A O 1
ATOM 762 N N . ALA A 1 95 ? -11.508 -1.347 6.460 1.00 96.25 95 ALA A N 1
ATOM 763 C CA . ALA A 1 95 ? -10.981 -2.366 5.557 1.00 96.25 95 ALA A CA 1
ATOM 764 C C . ALA A 1 95 ? -10.153 -1.721 4.438 1.00 96.25 95 ALA A C 1
ATOM 766 O O . ALA A 1 95 ? -10.618 -0.782 3.800 1.00 96.25 95 ALA A O 1
ATOM 767 N N . PHE A 1 96 ? -8.951 -2.236 4.174 1.00 96.69 96 PHE A N 1
ATOM 768 C CA . PHE A 1 96 ? -8.046 -1.682 3.165 1.00 96.69 96 PHE A CA 1
ATOM 769 C C . PHE A 1 96 ? -8.027 -2.494 1.870 1.00 96.69 96 PHE A C 1
ATOM 771 O O . PHE A 1 96 ? -8.045 -3.731 1.878 1.00 96.69 96 PHE A O 1
ATOM 778 N N . HIS A 1 97 ? -7.981 -1.760 0.759 1.00 96.31 97 HIS A N 1
ATOM 779 C CA . HIS A 1 97 ? -7.901 -2.259 -0.605 1.00 96.31 97 HIS A CA 1
ATOM 780 C C . HIS A 1 97 ? -6.850 -1.433 -1.354 1.00 96.31 97 HIS A C 1
ATOM 782 O O . HIS A 1 97 ? -7.055 -0.243 -1.586 1.00 96.31 97 HIS A O 1
ATOM 788 N N . PHE A 1 98 ? -5.725 -2.047 -1.716 1.00 97.19 98 PHE A N 1
ATOM 789 C CA . PHE A 1 98 ? -4.652 -1.359 -2.432 1.00 97.19 98 PHE A CA 1
ATOM 790 C C . PHE A 1 98 ? -4.759 -1.582 -3.937 1.00 97.19 98 PHE A C 1
ATOM 792 O O . PHE A 1 98 ? -5.000 -2.702 -4.392 1.00 97.19 98 PHE A O 1
ATOM 799 N N . VAL A 1 99 ? -4.549 -0.516 -4.700 1.00 96.75 99 VAL A N 1
ATOM 800 C CA . VAL A 1 99 ? -4.526 -0.511 -6.164 1.00 96.75 99 VAL A CA 1
ATOM 801 C C . VAL A 1 99 ? -3.200 0.099 -6.609 1.00 96.75 99 VAL A C 1
ATOM 803 O O . VAL A 1 99 ? -2.712 1.021 -5.975 1.00 96.75 99 VAL A O 1
ATOM 806 N N . SER A 1 100 ? -2.587 -0.427 -7.667 1.00 95.19 100 SER A N 1
ATOM 807 C CA . SER A 1 100 ? -1.354 0.130 -8.233 1.00 95.19 100 SER A CA 1
ATOM 808 C C . SER A 1 100 ? -1.401 0.077 -9.750 1.00 95.19 100 SER A C 1
ATOM 810 O O . SER A 1 100 ? -2.001 -0.830 -10.330 1.00 95.19 100 SER A O 1
ATOM 812 N N . SER A 1 101 ? -0.731 1.044 -10.375 1.00 91.62 101 SER A N 1
ATOM 813 C CA . SER A 1 101 ? -0.493 1.081 -11.822 1.00 91.62 101 SER A CA 1
ATOM 814 C C . SER A 1 101 ? 0.802 0.368 -12.241 1.00 91.62 101 SER A C 1
ATOM 816 O O . SER A 1 101 ? 1.100 0.270 -13.432 1.00 91.62 101 SER A O 1
ATOM 818 N N . SER A 1 102 ? 1.572 -0.148 -11.278 1.00 92.31 102 SER A N 1
ATOM 819 C CA . SER A 1 102 ? 2.788 -0.920 -11.535 1.00 92.31 102 SER A CA 1
ATOM 820 C C . SER A 1 102 ? 2.487 -2.208 -12.325 1.00 92.31 102 SER A C 1
ATOM 822 O O . SER A 1 102 ? 1.422 -2.805 -12.148 1.00 92.31 102 SER A O 1
ATOM 824 N N . PRO A 1 103 ? 3.421 -2.696 -13.169 1.00 93.88 103 PRO A N 1
ATOM 825 C CA . PRO A 1 103 ? 3.249 -3.959 -13.885 1.00 93.88 103 PRO A CA 1
ATOM 826 C C . PRO A 1 103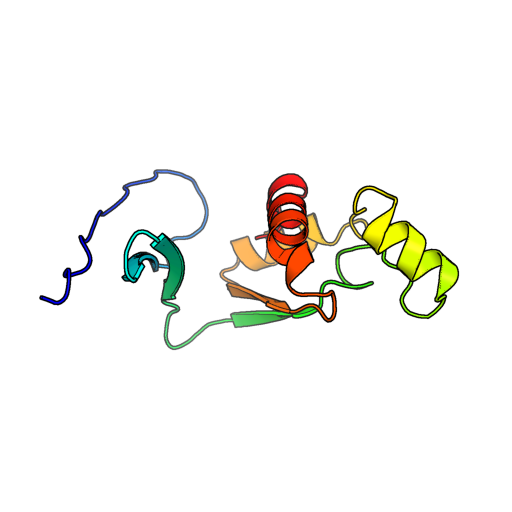 ? 2.923 -5.122 -12.941 1.00 93.88 103 PRO A C 1
ATOM 828 O O . PRO A 1 103 ? 3.532 -5.251 -11.878 1.00 93.88 103 PRO A O 1
ATOM 831 N N . PHE A 1 104 ? 2.015 -6.013 -13.352 1.00 93.56 104 PHE A N 1
ATOM 832 C CA . PHE A 1 104 ? 1.557 -7.147 -12.534 1.00 93.56 104 PHE A CA 1
ATOM 833 C C . PHE A 1 104 ? 2.698 -8.058 -12.046 1.00 93.56 104 PHE A C 1
ATOM 835 O O . PHE A 1 104 ? 2.607 -8.671 -10.986 1.00 93.56 104 PHE A O 1
ATOM 842 N N . GLN A 1 105 ? 3.802 -8.116 -12.790 1.00 95.62 105 GLN A N 1
ATOM 843 C CA . GLN A 1 105 ? 5.013 -8.854 -12.439 1.00 95.62 105 GLN A CA 1
ATOM 844 C C . GLN A 1 105 ? 5.608 -8.421 -11.092 1.00 95.62 105 GLN A C 1
ATOM 846 O O . GLN A 1 105 ? 6.265 -9.237 -10.461 1.00 95.62 105 GLN A O 1
ATOM 851 N N . LEU A 1 106 ? 5.343 -7.186 -10.646 1.00 95.88 106 LEU A N 1
ATOM 852 C CA . LEU A 1 106 ? 5.800 -6.645 -9.362 1.00 95.88 106 LEU A CA 1
ATOM 853 C C . LEU A 1 106 ? 4.851 -6.953 -8.196 1.00 95.88 106 LEU A C 1
ATOM 855 O O . LEU A 1 106 ? 5.043 -6.449 -7.090 1.00 95.88 106 LEU A O 1
ATOM 859 N N . TYR A 1 107 ? 3.795 -7.745 -8.415 1.00 94.00 107 TYR A N 1
ATOM 860 C CA . TYR A 1 107 ? 2.807 -8.044 -7.378 1.00 94.00 107 TYR A CA 1
ATOM 861 C C . TYR A 1 107 ? 3.452 -8.627 -6.111 1.00 94.00 107 TYR A C 1
ATOM 863 O O . TYR A 1 107 ? 3.077 -8.251 -5.000 1.00 94.00 107 TYR A O 1
ATOM 871 N N . ARG A 1 108 ? 4.437 -9.527 -6.255 1.00 94.19 108 ARG A N 1
ATOM 872 C CA . ARG A 1 108 ? 5.084 -10.190 -5.108 1.00 94.19 108 ARG A CA 1
ATOM 873 C C . ARG A 1 108 ? 5.921 -9.210 -4.293 1.00 94.19 108 ARG A C 1
ATOM 875 O O . ARG A 1 108 ? 5.895 -9.251 -3.066 1.00 94.19 108 ARG A O 1
ATOM 882 N N . GLU A 1 109 ? 6.631 -8.328 -4.973 1.00 96.19 109 GLU A N 1
ATOM 883 C CA . GLU A 1 109 ? 7.482 -7.290 -4.409 1.00 96.19 109 GLU A CA 1
ATOM 884 C C . GLU A 1 109 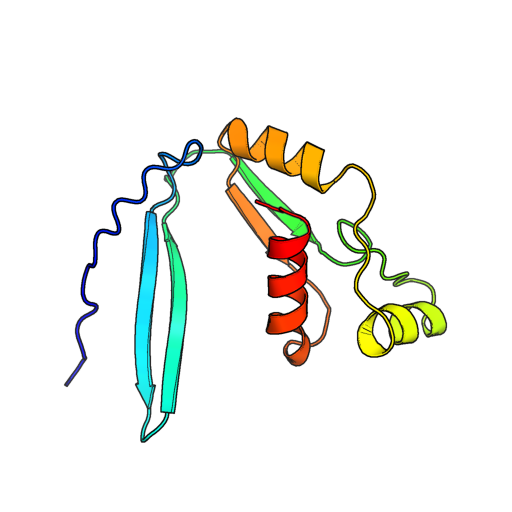? 6.629 -6.238 -3.695 1.00 96.19 109 GLU A C 1
ATOM 886 O O . GLU A 1 109 ? 6.930 -5.867 -2.563 1.00 96.19 109 GLU A O 1
ATOM 891 N N . LEU A 1 110 ? 5.518 -5.817 -4.309 1.00 97.19 110 LEU A N 1
ATOM 892 C CA . LEU A 1 110 ? 4.553 -4.897 -3.702 1.00 97.19 110 LEU A CA 1
ATOM 893 C C . LEU A 1 110 ? 3.904 -5.503 -2.458 1.00 97.19 110 LEU A C 1
ATOM 895 O O . LEU A 1 110 ? 3.812 -4.834 -1.432 1.00 97.19 110 LEU A O 1
ATOM 899 N N . HIS A 1 111 ? 3.495 -6.771 -2.519 1.00 95.38 111 HIS A N 1
ATOM 900 C CA . HIS A 1 111 ? 2.939 -7.465 -1.361 1.00 95.38 111 HIS A CA 1
ATOM 901 C C . HIS A 1 111 ? 3.962 -7.571 -0.223 1.00 95.38 111 HIS A C 1
ATOM 903 O O . HIS A 1 111 ? 3.642 -7.245 0.916 1.00 95.38 111 HIS A O 1
ATOM 909 N N . SER A 1 112 ? 5.208 -7.930 -0.547 1.00 96.75 112 SER A N 1
ATOM 910 C CA . SER A 1 112 ? 6.294 -8.034 0.439 1.00 96.75 112 SER A CA 1
ATOM 911 C C . SER A 1 112 ? 6.623 -6.680 1.071 1.00 96.75 112 SER A C 1
ATOM 913 O O . SER 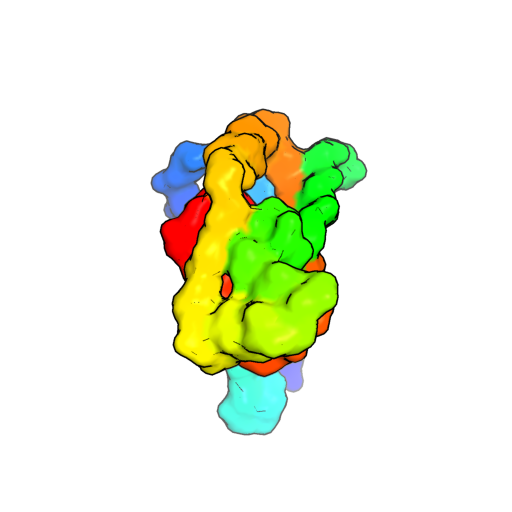A 1 112 ? 6.908 -6.602 2.262 1.00 96.75 112 SER A O 1
ATOM 915 N N . PHE A 1 113 ? 6.551 -5.598 0.292 1.00 98.00 113 PHE A N 1
ATOM 916 C CA . PHE A 1 113 ? 6.669 -4.228 0.787 1.00 98.00 113 PHE A CA 1
ATOM 917 C C . PHE A 1 113 ? 5.547 -3.877 1.772 1.00 98.00 113 PHE A C 1
ATOM 919 O O . PHE A 1 113 ? 5.838 -3.360 2.847 1.00 98.00 113 PHE A O 1
ATOM 926 N N . LEU A 1 114 ? 4.287 -4.192 1.450 1.00 97.88 114 LEU A N 1
ATOM 927 C CA . LEU A 1 114 ? 3.160 -3.932 2.353 1.00 97.88 114 LEU A CA 1
ATOM 928 C C . LEU A 1 114 ? 3.336 -4.645 3.700 1.00 97.88 114 LEU A C 1
ATOM 930 O O . LEU A 1 114 ? 3.156 -4.019 4.744 1.00 97.88 114 LEU A O 1
ATOM 934 N N . GLU A 1 115 ? 3.734 -5.921 3.678 1.00 96.75 115 GLU A N 1
ATOM 935 C CA . GLU A 1 115 ? 3.989 -6.699 4.896 1.00 96.75 115 GLU A CA 1
ATOM 936 C C . GLU A 1 115 ? 5.159 -6.125 5.703 1.00 96.75 115 GLU A C 1
ATOM 938 O O . GLU A 1 115 ? 5.024 -5.878 6.903 1.00 96.75 115 GLU A O 1
ATOM 943 N N . ARG A 1 116 ? 6.294 -5.856 5.046 1.00 97.75 116 ARG A N 1
ATOM 944 C CA . ARG A 1 116 ? 7.502 -5.336 5.700 1.00 97.75 116 ARG A CA 1
ATOM 945 C C . ARG A 1 116 ? 7.265 -3.986 6.371 1.00 97.75 116 ARG A C 1
ATOM 947 O O . ARG A 1 116 ? 7.709 -3.779 7.495 1.00 97.75 116 ARG A O 1
ATOM 954 N N . GLU A 1 117 ? 6.548 -3.084 5.705 1.00 98.06 117 GLU A N 1
ATOM 955 C CA . GLU A 1 117 ? 6.234 -1.752 6.238 1.00 98.06 117 GLU A CA 1
ATOM 956 C C . GLU A 1 117 ? 4.982 -1.748 7.139 1.00 98.06 117 GLU A C 1
ATOM 958 O O . GLU A 1 117 ? 4.540 -0.689 7.591 1.00 98.06 117 GLU A O 1
ATOM 963 N N . SER A 1 118 ? 4.413 -2.924 7.437 1.00 97.19 118 SER A N 1
ATOM 964 C CA . SER A 1 118 ? 3.256 -3.105 8.324 1.00 97.19 118 SER A CA 1
ATOM 965 C C . SER A 1 118 ? 1.994 -2.347 7.887 1.00 97.19 118 SER A C 1
ATOM 967 O O . SER A 1 118 ? 1.250 -1.843 8.735 1.00 97.19 118 SER A O 1
ATOM 969 N N . PHE A 1 119 ? 1.732 -2.264 6.580 1.00 97.75 119 PHE A N 1
ATOM 970 C CA . PHE A 1 119 ? 0.446 -1.782 6.071 1.00 97.75 119 PHE A CA 1
ATOM 971 C C . PHE A 1 119 ? -0.678 -2.807 6.360 1.00 97.75 119 PHE A C 1
ATOM 973 O O . PHE A 1 119 ? -0.414 -4.011 6.352 1.00 97.75 119 PHE A O 1
ATOM 980 N N . PRO A 1 120 ? -1.909 -2.346 6.665 1.00 94.25 120 PRO A N 1
ATOM 981 C CA . PRO A 1 120 ? -3.025 -3.201 7.097 1.00 94.25 120 PRO A CA 1
ATOM 982 C C . PRO A 1 120 ? -3.721 -4.004 5.987 1.00 94.25 120 PRO A C 1
ATOM 984 O O . PRO A 1 120 ? -3.634 -3.613 4.805 1.00 94.25 120 PRO A O 1
#

InterPro domains:
  IPR019236 Phosphatidate phosphatase APP1, catalytic domain [PF09949] (47-120)
  IPR052935 Mg(2+)-dependent Phosphatidate Phosphatase [PTHR28208] (38-120)

Sequence (120 aa):
RLVQPKQNDDGSSGSGHKNKRRRIWKRRVEDRVFTGTTYLLPPVGLSVISDIDDTIKLSNVLDKKKLMRNTFLKEFKPVPGMSQLYQSWSKRGAAFHFVSSSPFQLYRELHSFLERESFP

pLDDT: mean 86.31, std 20.15, range [32.09, 98.44]

Organism: NCBI:txid265543